Protein AF-A0A537F874-F1 (afdb_monomer)

Structure (mmCIF, N/CA/C/O backbone):
data_AF-A0A537F874-F1
#
_entry.id   AF-A0A537F874-F1
#
loop_
_atom_site.group_PDB
_atom_site.id
_atom_site.type_symbol
_atom_site.label_atom_id
_atom_site.label_alt_id
_atom_site.label_comp_id
_atom_site.label_asym_id
_atom_site.label_entity_id
_atom_site.label_seq_id
_atom_site.pdbx_PDB_ins_code
_atom_site.Cartn_x
_atom_site.Cartn_y
_atom_site.Cartn_z
_atom_site.occupancy
_atom_site.B_iso_or_equiv
_atom_site.auth_seq_id
_atom_site.auth_comp_id
_atom_site.auth_asym_id
_atom_site.auth_atom_id
_atom_site.pdbx_PDB_model_num
ATOM 1 N N . MET A 1 1 ? -5.968 5.864 -4.607 1.00 77.19 1 MET A N 1
ATOM 2 C CA . MET A 1 1 ? -6.645 7.151 -4.312 1.00 77.19 1 MET A CA 1
ATOM 3 C C . MET A 1 1 ? -7.912 6.970 -3.490 1.00 77.19 1 MET A C 1
ATOM 5 O O . MET A 1 1 ? -7.956 7.534 -2.412 1.00 77.19 1 MET A O 1
ATOM 9 N N . ALA A 1 2 ? -8.888 6.152 -3.911 1.00 88.88 2 ALA A N 1
ATOM 10 C CA . ALA A 1 2 ? -10.115 5.932 -3.127 1.00 88.88 2 ALA A CA 1
ATOM 11 C C . ALA A 1 2 ? -9.851 5.455 -1.683 1.00 88.88 2 ALA A C 1
ATOM 13 O O . ALA A 1 2 ? -10.425 6.008 -0.753 1.00 88.88 2 ALA A O 1
ATOM 14 N N . VAL A 1 3 ? -8.930 4.501 -1.489 1.00 89.00 3 VAL A N 1
ATOM 15 C CA . VAL A 1 3 ? -8.540 4.014 -0.149 1.00 89.00 3 VAL A CA 1
ATOM 16 C C . VAL A 1 3 ? -7.943 5.130 0.714 1.00 89.00 3 VAL A C 1
ATOM 18 O O . VAL A 1 3 ? -8.314 5.279 1.873 1.00 89.00 3 VAL A O 1
ATOM 21 N N . PHE A 1 4 ? -7.075 5.966 0.143 1.00 92.31 4 PHE A N 1
ATOM 22 C CA . PHE A 1 4 ? -6.505 7.116 0.847 1.00 92.31 4 PHE A CA 1
ATOM 23 C C . PHE A 1 4 ? -7.594 8.095 1.291 1.00 92.31 4 PHE A C 1
ATOM 25 O O . PHE A 1 4 ? -7.671 8.435 2.466 1.00 92.31 4 PHE A O 1
ATOM 32 N N . THR A 1 5 ? -8.492 8.482 0.383 1.00 92.44 5 THR A N 1
ATOM 33 C CA . THR A 1 5 ? -9.634 9.343 0.711 1.00 92.44 5 THR A CA 1
ATOM 34 C C . THR A 1 5 ? -10.515 8.715 1.792 1.00 92.44 5 THR A C 1
ATOM 36 O O . THR A 1 5 ? -10.874 9.390 2.750 1.00 92.44 5 THR A O 1
ATOM 39 N N . PHE A 1 6 ? -10.812 7.419 1.690 1.00 90.81 6 PHE A N 1
ATOM 40 C CA . PHE A 1 6 ? -11.564 6.689 2.707 1.00 90.81 6 PHE A CA 1
ATOM 41 C C . PHE A 1 6 ? -10.903 6.796 4.092 1.00 90.81 6 PHE A C 1
ATOM 43 O O . PHE A 1 6 ? -11.576 7.149 5.058 1.00 90.81 6 PHE A O 1
ATOM 50 N N . LEU A 1 7 ? -9.589 6.576 4.197 1.00 90.94 7 LEU A N 1
ATOM 51 C CA . LEU A 1 7 ? -8.869 6.737 5.465 1.00 90.94 7 LEU A CA 1
ATOM 52 C C . LEU A 1 7 ? -8.973 8.166 6.008 1.00 90.94 7 LEU A C 1
ATOM 54 O O . LEU A 1 7 ? -9.256 8.351 7.190 1.00 90.94 7 LEU A O 1
ATOM 58 N N . LEU A 1 8 ? -8.809 9.183 5.159 1.00 92.56 8 LEU A N 1
ATOM 59 C CA . LEU A 1 8 ? -8.910 10.574 5.603 1.00 92.56 8 LEU A CA 1
ATOM 60 C C . LEU A 1 8 ? -10.298 10.896 6.172 1.00 92.56 8 LEU A C 1
ATOM 62 O O . LEU A 1 8 ? -10.399 11.502 7.233 1.00 92.56 8 LEU A O 1
ATOM 66 N N . PHE A 1 9 ? -11.369 10.473 5.504 1.00 93.81 9 PHE A N 1
ATOM 67 C CA . PHE A 1 9 ? -12.726 10.809 5.940 1.00 93.81 9 PHE A CA 1
ATOM 68 C C . PHE A 1 9 ? -13.205 9.972 7.128 1.00 93.81 9 PHE A C 1
ATOM 70 O O . PHE A 1 9 ? -13.843 10.504 8.033 1.00 93.81 9 PHE A O 1
ATOM 77 N N . PHE A 1 10 ? -12.906 8.673 7.146 1.00 91.56 10 PHE A N 1
ATOM 78 C CA . PHE A 1 10 ? -13.470 7.763 8.143 1.00 91.56 10 PHE A CA 1
ATOM 79 C C . PHE A 1 10 ? -12.535 7.496 9.325 1.00 91.56 10 PHE A C 1
ATOM 81 O O . PHE A 1 10 ? -13.017 7.236 10.428 1.00 91.56 10 PHE A O 1
ATOM 88 N N . PHE A 1 11 ? -11.214 7.536 9.125 1.00 92.38 11 PHE A N 1
ATOM 89 C CA . PHE A 1 11 ? -10.255 7.149 10.164 1.00 92.38 11 PHE A CA 1
ATOM 90 C C . PHE A 1 11 ? -9.664 8.352 10.899 1.00 92.38 11 PHE A C 1
ATOM 92 O O . PHE A 1 11 ? -9.391 8.211 12.086 1.00 92.38 11 PHE A O 1
ATOM 99 N N . ILE A 1 12 ? -9.546 9.541 10.286 1.00 92.00 12 ILE A N 1
ATOM 100 C CA . ILE A 1 12 ? -9.072 10.741 11.010 1.00 92.00 12 ILE A CA 1
ATOM 101 C C . ILE A 1 12 ? -9.946 11.065 12.231 1.00 92.00 12 ILE A C 1
ATOM 103 O O . ILE A 1 12 ? -9.381 11.200 13.318 1.00 92.00 12 ILE A O 1
ATOM 107 N N . PRO A 1 13 ? -11.291 11.140 12.131 1.00 94.88 13 PRO A N 1
ATOM 108 C CA . PRO A 1 13 ? -12.116 11.439 13.302 1.00 94.88 13 PRO A CA 1
ATOM 109 C C . PRO A 1 13 ? -11.966 10.373 14.393 1.00 94.88 13 PRO A C 1
ATOM 111 O O . PRO A 1 13 ? -11.870 10.687 15.576 1.00 94.88 13 PRO A O 1
ATOM 114 N N . ARG A 1 14 ? -11.875 9.100 13.990 1.00 93.00 14 ARG A N 1
ATOM 115 C CA . ARG A 1 14 ? -11.687 7.964 14.899 1.00 93.00 14 ARG A CA 1
ATOM 116 C C . ARG A 1 14 ? -10.332 7.981 15.600 1.00 93.00 14 ARG A C 1
ATOM 118 O O . ARG A 1 14 ? -10.271 7.668 16.788 1.00 93.00 14 ARG A O 1
ATOM 125 N N . PHE A 1 15 ? -9.277 8.363 14.882 1.00 92.50 15 PHE A N 1
ATOM 126 C CA . PHE A 1 15 ? -7.930 8.551 15.413 1.00 92.50 15 PHE A CA 1
ATOM 127 C C . PHE A 1 15 ? -7.900 9.680 16.445 1.00 92.50 15 PHE A C 1
ATOM 129 O O . PHE A 1 15 ? -7.394 9.489 17.545 1.00 92.50 15 PHE A O 1
ATOM 136 N N . GLN A 1 16 ? -8.511 10.827 16.129 1.00 92.88 16 GLN A N 1
ATOM 137 C CA . GLN A 1 16 ? -8.607 11.971 17.045 1.00 92.88 16 GLN A CA 1
ATOM 138 C C . GLN A 1 16 ? -9.379 11.637 18.328 1.00 92.88 16 GLN A C 1
ATOM 140 O O . GLN A 1 16 ? -9.076 12.173 19.388 1.00 92.88 16 GLN A O 1
ATOM 145 N N . GLN A 1 17 ? -10.355 10.733 18.237 1.00 94.56 17 GLN A N 1
ATOM 146 C CA . GLN A 1 17 ? -11.131 10.237 19.375 1.00 94.56 17 GLN A CA 1
ATOM 147 C C . GLN A 1 17 ? -10.428 9.113 20.156 1.00 94.56 17 GLN A C 1
ATOM 149 O O . GLN A 1 17 ? -10.960 8.665 21.167 1.00 94.56 17 GLN A O 1
ATOM 154 N N . GLY A 1 18 ? -9.273 8.614 19.695 1.00 92.06 18 GLY A N 1
ATOM 155 C CA . GLY A 1 18 ? -8.576 7.483 20.320 1.00 92.06 18 GLY A CA 1
ATOM 156 C C . GLY A 1 18 ? -9.303 6.139 20.182 1.00 92.06 18 GLY A C 1
ATOM 157 O O . GLY A 1 18 ? -9.049 5.218 20.949 1.00 92.06 18 GLY A O 1
ATOM 158 N N . SER A 1 19 ? -10.221 6.019 19.218 1.00 92.75 19 SER A N 1
ATOM 159 C CA . SER A 1 19 ? -11.066 4.826 19.020 1.00 92.75 19 SER A CA 1
ATOM 160 C C . SER A 1 19 ? -10.443 3.749 18.120 1.00 92.75 19 SER A C 1
ATOM 162 O O . SER A 1 19 ? -11.047 2.700 17.900 1.00 92.75 19 SER A O 1
ATOM 164 N N . ILE A 1 20 ? -9.250 4.010 17.583 1.00 94.50 20 ILE A N 1
ATOM 165 C CA . ILE A 1 20 ? -8.452 3.078 16.780 1.00 94.50 20 ILE A CA 1
ATOM 166 C C . ILE A 1 20 ? -7.003 3.105 17.256 1.00 94.50 20 ILE A C 1
ATOM 168 O O . ILE A 1 20 ? -6.548 4.100 17.821 1.00 94.50 20 ILE A O 1
ATOM 172 N N . ASP A 1 21 ? -6.274 2.023 17.000 1.00 93.12 21 ASP A N 1
ATOM 173 C CA . ASP A 1 21 ? -4.862 1.934 17.358 1.00 93.12 21 ASP A CA 1
ATOM 174 C C . ASP A 1 21 ? -4.039 2.967 16.569 1.00 93.12 21 ASP A C 1
ATOM 176 O O . ASP A 1 21 ? -4.031 2.987 15.334 1.00 93.12 21 ASP A O 1
ATOM 180 N N . ALA A 1 22 ? -3.349 3.846 17.298 1.00 93.00 22 ALA A N 1
ATOM 181 C CA . ALA A 1 22 ? -2.594 4.951 16.724 1.00 93.00 22 ALA A CA 1
ATOM 182 C C . ALA A 1 22 ? -1.401 4.485 15.877 1.00 93.00 22 ALA A C 1
ATOM 184 O O . ALA A 1 22 ? -1.098 5.097 14.851 1.00 93.00 22 ALA A O 1
ATOM 185 N N . ILE A 1 23 ? -0.731 3.410 16.291 1.00 95.44 23 ILE A N 1
ATOM 186 C CA . ILE A 1 23 ? 0.450 2.877 15.613 1.00 95.44 23 ILE A CA 1
ATOM 187 C C . ILE A 1 23 ? 0.014 2.197 14.316 1.00 95.44 23 ILE A C 1
ATOM 189 O O . ILE A 1 23 ? 0.536 2.514 13.246 1.00 95.44 23 ILE A O 1
ATOM 193 N N . LEU A 1 24 ? -0.988 1.319 14.383 1.00 95.25 24 LEU A N 1
ATOM 194 C CA . LEU A 1 24 ? -1.538 0.642 13.210 1.00 95.25 24 LEU A CA 1
ATOM 195 C C . LEU A 1 24 ? -2.146 1.630 12.216 1.00 95.25 24 LEU A C 1
ATOM 197 O O . LEU A 1 24 ? -1.968 1.457 11.011 1.00 95.25 24 LEU A O 1
ATOM 201 N N . TYR A 1 25 ? -2.788 2.698 12.692 1.00 95.00 25 TYR A N 1
ATOM 202 C CA . TYR A 1 25 ? -3.278 3.762 11.821 1.00 95.00 25 TYR A CA 1
ATOM 203 C C . TYR A 1 25 ? -2.144 4.432 11.030 1.00 95.00 25 TYR A C 1
ATOM 205 O O . TYR A 1 25 ? -2.238 4.545 9.806 1.00 95.00 25 TYR A O 1
ATOM 213 N N . GLN A 1 26 ? -1.052 4.826 11.695 1.00 95.69 26 GLN A N 1
ATOM 214 C CA . GLN A 1 26 ? 0.100 5.450 11.030 1.00 95.69 26 GLN A CA 1
ATOM 215 C C . GLN A 1 26 ? 0.783 4.496 10.045 1.00 95.69 26 GLN A C 1
ATOM 217 O O . GLN A 1 26 ? 1.145 4.906 8.939 1.00 95.69 26 GLN A O 1
ATOM 222 N N . ILE A 1 27 ? 0.910 3.215 10.405 1.00 96.88 27 ILE A N 1
ATOM 223 C CA . ILE A 1 27 ? 1.432 2.176 9.509 1.00 96.88 27 ILE A CA 1
ATOM 224 C C . ILE A 1 27 ? 0.532 2.043 8.277 1.00 96.88 27 ILE A C 1
ATOM 226 O O . ILE A 1 27 ? 1.024 2.102 7.152 1.00 96.88 27 ILE A O 1
ATOM 230 N N . THR A 1 28 ? -0.782 1.926 8.473 1.00 96.00 28 THR A N 1
ATOM 231 C CA . THR A 1 28 ? -1.764 1.789 7.388 1.00 96.00 28 THR A CA 1
ATOM 232 C C . THR A 1 28 ? -1.701 2.976 6.435 1.00 96.00 28 THR A C 1
ATOM 234 O O . THR A 1 28 ? -1.613 2.796 5.222 1.00 96.00 28 THR A O 1
ATOM 237 N N . LEU A 1 29 ? -1.683 4.198 6.973 1.00 95.81 29 LEU A N 1
ATOM 238 C CA . LEU A 1 29 ? -1.599 5.412 6.169 1.00 95.81 29 LEU A CA 1
ATOM 239 C C . LEU A 1 29 ? -0.280 5.484 5.389 1.00 95.81 29 LEU A C 1
ATOM 241 O O . LEU A 1 29 ? -0.286 5.815 4.204 1.00 95.81 29 LEU A O 1
ATOM 245 N N . SER A 1 30 ? 0.835 5.124 6.028 1.00 97.06 30 SER A N 1
ATOM 246 C CA . SER A 1 30 ? 2.154 5.094 5.391 1.00 97.06 30 SER A CA 1
ATOM 247 C C . SER A 1 30 ? 2.194 4.103 4.231 1.00 97.06 30 SER A C 1
ATOM 249 O O . SER A 1 30 ? 2.659 4.457 3.151 1.00 97.06 30 SER A O 1
ATOM 251 N N . VAL A 1 31 ? 1.643 2.898 4.415 1.00 96.81 31 VAL A N 1
ATOM 252 C CA . VAL A 1 31 ? 1.551 1.881 3.357 1.00 96.81 31 VAL A CA 1
ATOM 253 C C . VAL A 1 31 ? 0.732 2.393 2.178 1.00 96.81 31 VAL A C 1
ATOM 255 O O . VAL A 1 31 ? 1.215 2.330 1.053 1.00 96.81 31 VAL A O 1
ATOM 258 N N . VAL A 1 32 ? -0.442 2.985 2.419 1.00 96.88 32 VAL A N 1
ATOM 259 C CA . VAL A 1 32 ? -1.284 3.549 1.348 1.00 96.88 32 VAL A CA 1
ATOM 260 C C . VAL A 1 32 ? -0.560 4.656 0.577 1.00 96.88 32 VAL A C 1
ATOM 262 O O . VAL A 1 32 ? -0.624 4.716 -0.654 1.00 96.88 32 VAL A O 1
ATOM 265 N N . VAL A 1 33 ? 0.162 5.535 1.276 1.00 96.81 33 VAL A N 1
ATOM 266 C CA . VAL A 1 33 ? 0.975 6.576 0.635 1.00 96.81 33 VAL A CA 1
ATOM 267 C C . VAL A 1 33 ? 2.092 5.939 -0.199 1.00 96.81 33 VAL A C 1
ATOM 269 O O . VAL A 1 33 ? 2.249 6.277 -1.373 1.00 96.81 33 VAL A O 1
ATOM 272 N N . SER A 1 34 ? 2.824 4.967 0.347 1.00 97.62 34 SER A N 1
ATOM 273 C CA . SER A 1 34 ? 3.870 4.237 -0.377 1.00 97.62 34 SER A CA 1
ATOM 274 C C . SER A 1 34 ? 3.340 3.482 -1.602 1.00 97.62 34 SER A C 1
ATOM 276 O O . SER A 1 34 ? 4.007 3.489 -2.640 1.00 97.62 34 SER A O 1
ATOM 278 N N . THR A 1 35 ? 2.140 2.895 -1.532 1.00 97.31 35 THR A N 1
ATOM 279 C CA . THR A 1 35 ? 1.437 2.286 -2.674 1.00 97.31 35 THR A CA 1
ATOM 280 C C . THR A 1 35 ? 1.264 3.303 -3.798 1.00 97.31 35 THR A C 1
ATOM 282 O O . THR A 1 35 ? 1.661 3.060 -4.940 1.00 97.31 35 THR A O 1
ATOM 285 N N . ILE A 1 36 ? 0.701 4.472 -3.470 1.00 96.88 36 ILE A N 1
ATOM 286 C CA . ILE A 1 36 ? 0.453 5.553 -4.428 1.00 96.88 36 ILE A CA 1
ATOM 287 C C . ILE A 1 36 ? 1.759 5.992 -5.089 1.00 96.88 36 ILE A C 1
ATOM 289 O O . ILE A 1 36 ? 1.837 6.039 -6.316 1.00 96.88 36 ILE A O 1
ATOM 293 N N . PHE A 1 37 ? 2.790 6.278 -4.293 1.00 97.19 37 PHE A N 1
ATOM 294 C CA . PHE A 1 37 ? 4.091 6.691 -4.815 1.00 97.19 37 PHE A CA 1
ATOM 295 C C . PHE A 1 37 ? 4.702 5.627 -5.729 1.00 97.19 37 PHE A C 1
ATOM 297 O O . PHE A 1 37 ? 5.178 5.959 -6.815 1.00 97.19 37 PHE A O 1
ATOM 304 N N . SER A 1 38 ? 4.636 4.353 -5.340 1.00 97.62 38 SER A N 1
ATOM 305 C CA . SER A 1 38 ? 5.156 3.244 -6.146 1.00 97.62 38 SER A CA 1
ATOM 306 C C . SER A 1 38 ? 4.478 3.180 -7.515 1.00 97.62 38 SER A C 1
ATOM 308 O O . SER A 1 38 ? 5.161 3.124 -8.539 1.00 97.62 38 SER A O 1
ATOM 310 N N . PHE A 1 39 ? 3.147 3.290 -7.566 1.00 97.12 39 PHE A N 1
ATOM 311 C CA . PHE A 1 39 ? 2.420 3.305 -8.837 1.00 97.12 39 PHE A CA 1
ATOM 312 C C . PHE A 1 39 ? 2.683 4.557 -9.674 1.00 97.12 39 PHE A C 1
ATOM 314 O O . PHE A 1 39 ? 2.842 4.443 -10.889 1.00 97.12 39 PHE A O 1
ATOM 321 N N . VAL A 1 40 ? 2.794 5.738 -9.060 1.00 96.75 40 VAL A N 1
ATOM 322 C CA . VAL A 1 40 ? 3.130 6.977 -9.781 1.00 96.75 40 VAL A CA 1
ATOM 323 C C . VAL A 1 40 ? 4.517 6.872 -10.418 1.00 96.75 40 VAL A C 1
ATOM 325 O O . VAL A 1 40 ? 4.663 7.126 -11.613 1.00 96.75 40 VAL A O 1
ATOM 328 N N . PHE A 1 41 ? 5.535 6.441 -9.669 1.00 95.88 41 PHE A N 1
ATOM 329 C CA . PHE A 1 41 ? 6.891 6.285 -10.206 1.00 95.88 41 PHE A CA 1
ATOM 330 C C . PHE A 1 41 ? 7.004 5.143 -11.226 1.00 95.88 41 PHE A C 1
ATOM 332 O O . PHE A 1 41 ? 7.771 5.251 -12.188 1.00 95.88 41 PHE A O 1
ATOM 339 N N . SER A 1 42 ? 6.219 4.076 -11.064 1.00 97.00 42 SER A N 1
ATOM 340 C CA . SER A 1 42 ? 6.084 3.031 -12.081 1.00 97.00 42 SER A CA 1
ATOM 341 C C . SER A 1 42 ? 5.510 3.607 -13.382 1.00 97.00 42 SER A C 1
ATOM 343 O O . SER A 1 42 ? 6.123 3.480 -14.443 1.00 97.00 42 SER A O 1
ATOM 345 N N . GLY A 1 43 ? 4.411 4.361 -13.286 1.00 94.12 43 GLY A N 1
ATOM 346 C CA . GLY A 1 43 ? 3.800 5.066 -14.411 1.00 94.12 43 GLY A CA 1
ATOM 347 C C . GLY A 1 43 ? 4.757 6.040 -15.097 1.00 94.12 43 GLY A C 1
ATOM 348 O O . GLY A 1 43 ? 4.852 6.031 -16.320 1.00 94.12 43 GLY A O 1
ATOM 349 N N . LEU A 1 44 ? 5.535 6.821 -14.337 1.00 94.38 44 LEU A N 1
ATOM 350 C CA . LEU A 1 44 ? 6.570 7.708 -14.888 1.00 94.38 44 LEU A CA 1
ATOM 351 C C . LEU A 1 44 ? 7.658 6.934 -15.642 1.00 94.38 44 LEU A C 1
ATOM 353 O O . LEU A 1 44 ? 8.117 7.375 -16.699 1.00 94.38 44 LEU A O 1
ATOM 357 N N . SER A 1 45 ? 8.051 5.768 -15.124 1.00 92.00 45 SER A N 1
ATOM 358 C CA . SER A 1 45 ? 9.047 4.906 -15.766 1.00 92.00 45 SER A CA 1
ATOM 359 C C . SER A 1 45 ? 8.553 4.409 -17.126 1.00 92.00 45 SER A C 1
ATOM 361 O O . SER A 1 45 ? 9.298 4.486 -18.105 1.00 92.00 45 SER A O 1
ATOM 363 N N . TYR A 1 46 ? 7.288 3.988 -17.220 1.00 92.50 46 TYR A N 1
ATOM 364 C CA . TYR A 1 46 ? 6.674 3.586 -18.488 1.00 92.50 46 TYR A CA 1
ATOM 365 C C . TYR A 1 46 ? 6.389 4.767 -19.417 1.00 92.50 46 TYR A C 1
ATOM 367 O O . TYR A 1 46 ? 6.664 4.686 -20.614 1.00 92.50 46 TYR A O 1
ATOM 375 N N . TYR A 1 47 ? 5.913 5.895 -18.883 1.00 90.56 47 TYR A N 1
ATOM 376 C CA . TYR A 1 47 ? 5.679 7.111 -19.658 1.00 90.56 47 TYR A CA 1
ATOM 377 C C . TYR A 1 47 ? 6.958 7.563 -20.361 1.00 90.56 47 TYR A C 1
ATOM 379 O O . TYR A 1 47 ? 6.924 7.880 -21.547 1.00 90.56 47 TYR A O 1
ATOM 387 N N . GLY A 1 48 ? 8.110 7.517 -19.684 1.00 84.31 48 GLY A N 1
ATOM 388 C CA . GLY A 1 48 ? 9.403 7.830 -20.294 1.00 84.31 48 GLY A CA 1
ATOM 389 C C . GLY A 1 48 ? 9.784 6.911 -21.4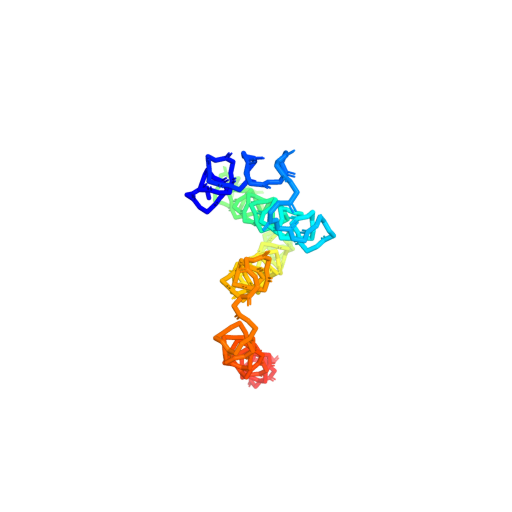64 1.00 84.31 48 GLY A C 1
ATOM 390 O O . GLY A 1 48 ? 10.464 7.356 -22.384 1.00 84.31 48 GLY A O 1
ATOM 391 N N . ILE A 1 49 ? 9.340 5.649 -21.464 1.00 86.94 49 ILE A N 1
ATOM 392 C CA . ILE A 1 49 ? 9.584 4.701 -22.568 1.00 86.94 49 ILE A CA 1
ATOM 393 C C . ILE A 1 49 ? 8.732 5.058 -23.790 1.00 86.94 49 ILE A C 1
ATOM 395 O O . ILE A 1 49 ? 9.230 5.001 -24.914 1.00 86.94 49 ILE A O 1
ATOM 399 N N . VAL A 1 50 ? 7.463 5.414 -23.567 1.00 87.38 50 VAL A N 1
ATOM 400 C CA . VAL A 1 50 ? 6.490 5.706 -24.632 1.00 87.38 50 VAL A CA 1
ATOM 401 C C . VAL A 1 50 ? 6.687 7.111 -25.213 1.00 87.38 50 VAL A C 1
ATOM 403 O O . VAL A 1 50 ? 6.614 7.291 -26.425 1.00 87.38 50 VAL A O 1
ATOM 406 N N . SER A 1 51 ? 6.968 8.106 -24.369 1.00 84.62 51 SER A N 1
ATOM 407 C CA . SER A 1 51 ? 7.062 9.521 -24.767 1.00 84.62 51 SER A CA 1
ATOM 408 C C . SER A 1 51 ? 8.375 9.893 -25.464 1.00 84.62 51 SER A C 1
ATOM 410 O O . SER A 1 51 ? 8.413 10.849 -26.236 1.00 84.62 51 SER A O 1
ATOM 412 N N . VAL A 1 52 ? 9.462 9.148 -25.236 1.00 86.00 52 VAL A N 1
ATOM 413 C CA . VAL A 1 52 ? 10.782 9.463 -25.802 1.00 86.00 52 VAL A CA 1
ATOM 414 C C . VAL A 1 52 ? 11.084 8.544 -26.986 1.00 86.00 52 VAL A C 1
ATOM 416 O O . VAL A 1 52 ? 11.638 7.451 -26.834 1.00 86.00 52 VAL A O 1
ATOM 419 N N . SER A 1 53 ? 10.777 9.014 -28.198 1.00 71.75 53 SER A N 1
ATOM 420 C CA . SER A 1 53 ? 10.916 8.216 -29.429 1.00 71.75 53 SER A CA 1
ATOM 421 C C . SER A 1 53 ? 12.352 7.739 -29.702 1.00 71.75 53 SER A C 1
ATOM 423 O O . SER A 1 53 ? 12.549 6.628 -30.193 1.00 71.75 53 SER A O 1
ATOM 425 N N . LYS A 1 54 ? 13.365 8.530 -29.313 1.00 83.94 54 LYS A N 1
ATOM 426 C CA . LYS A 1 54 ? 14.799 8.243 -29.522 1.00 83.94 54 LYS A CA 1
ATOM 427 C C . LYS A 1 54 ? 15.515 7.669 -28.290 1.00 83.94 54 LYS A C 1
ATOM 429 O O . LYS A 1 54 ? 16.719 7.853 -28.125 1.00 83.94 54 LYS A O 1
ATOM 434 N N . MET A 1 55 ? 14.801 6.989 -27.393 1.00 86.56 55 MET A N 1
ATOM 435 C CA . MET A 1 55 ? 15.440 6.328 -26.251 1.00 86.56 55 MET A CA 1
ATOM 436 C C . MET A 1 55 ? 16.182 5.055 -26.693 1.00 86.56 55 MET A C 1
ATOM 438 O O . MET A 1 55 ? 15.609 4.205 -27.376 1.00 86.56 55 MET A O 1
ATOM 442 N N . SER A 1 56 ? 17.444 4.900 -26.276 1.00 90.50 56 SER A N 1
ATOM 443 C CA . SER A 1 56 ? 18.237 3.699 -26.570 1.00 90.50 56 SER A CA 1
ATOM 444 C C . SER A 1 56 ? 17.616 2.438 -25.958 1.00 90.50 56 SER A C 1
ATOM 446 O O . SER A 1 56 ? 16.974 2.495 -24.906 1.00 90.50 56 SER A O 1
ATOM 448 N N . VAL A 1 57 ? 17.850 1.277 -26.579 1.00 88.88 57 VAL A N 1
ATOM 449 C CA . VAL A 1 57 ? 17.335 -0.026 -26.108 1.00 88.88 57 VAL A CA 1
ATOM 450 C C . VAL A 1 57 ? 17.755 -0.310 -24.661 1.00 88.88 57 VAL A C 1
ATOM 452 O O . VAL A 1 57 ? 16.932 -0.723 -23.847 1.00 88.88 57 VAL A O 1
ATOM 455 N N . ALA A 1 58 ? 19.009 -0.010 -24.306 1.00 89.88 58 ALA A N 1
ATOM 456 C CA . ALA A 1 58 ? 19.514 -0.186 -22.944 1.00 89.88 58 ALA A CA 1
ATOM 457 C C . ALA A 1 58 ? 18.751 0.673 -21.921 1.00 89.88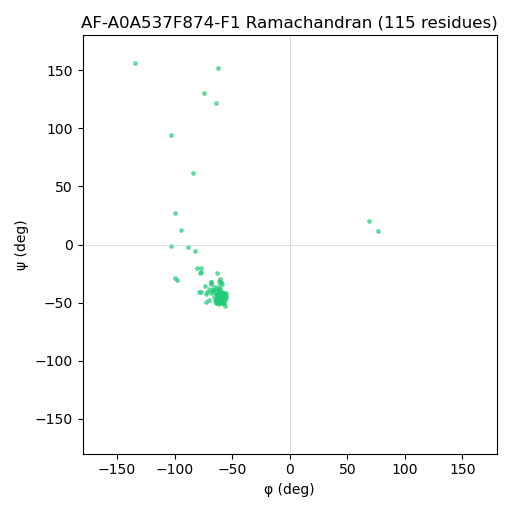 58 ALA A C 1
ATOM 459 O O . ALA A 1 58 ? 18.399 0.198 -20.839 1.00 89.88 58 ALA A O 1
ATOM 460 N N . ARG A 1 59 ? 18.439 1.929 -22.270 1.00 87.75 59 ARG A N 1
ATOM 461 C CA . ARG A 1 59 ? 17.697 2.838 -21.388 1.00 87.75 59 ARG A CA 1
ATOM 462 C C . ARG A 1 59 ? 16.217 2.462 -21.296 1.00 87.75 59 ARG A C 1
ATOM 464 O O . ARG A 1 59 ? 15.671 2.515 -20.198 1.00 87.75 59 ARG A O 1
ATOM 471 N N . LYS A 1 60 ? 15.610 1.985 -22.392 1.00 89.19 60 LYS A N 1
ATOM 472 C CA . LYS A 1 60 ? 14.253 1.411 -22.383 1.00 89.19 60 LYS A CA 1
ATOM 473 C C . LYS A 1 60 ? 14.167 0.206 -21.447 1.00 89.19 60 LYS A C 1
ATOM 475 O O . LYS A 1 60 ? 13.324 0.202 -20.560 1.00 89.19 60 LYS A O 1
ATOM 480 N N . ARG A 1 61 ? 15.090 -0.757 -21.566 1.00 90.12 61 ARG A N 1
ATOM 481 C CA . ARG A 1 61 ? 15.143 -1.942 -20.689 1.00 90.12 61 ARG A CA 1
ATOM 482 C C . ARG A 1 61 ? 15.356 -1.568 -19.218 1.00 90.12 61 ARG A C 1
ATOM 484 O O . ARG A 1 61 ? 14.733 -2.154 -18.340 1.00 90.12 61 ARG A O 1
ATOM 491 N N . SER A 1 62 ? 16.213 -0.583 -18.943 1.00 90.62 62 SER A N 1
ATOM 492 C CA . SER A 1 62 ? 16.446 -0.084 -17.580 1.00 90.62 62 SER A CA 1
ATOM 493 C C . SER A 1 62 ? 15.193 0.560 -16.978 1.00 90.62 62 SER A C 1
ATOM 495 O O . SER A 1 62 ? 14.804 0.220 -15.861 1.00 90.62 62 SER A O 1
ATOM 497 N N . ASN A 1 63 ? 14.522 1.442 -17.726 1.00 89.25 63 ASN A N 1
ATOM 498 C CA . ASN A 1 63 ? 13.270 2.055 -17.284 1.00 89.25 63 ASN A CA 1
ATOM 499 C C . ASN A 1 63 ? 12.155 1.021 -17.116 1.00 89.25 63 ASN A C 1
ATOM 501 O O . ASN A 1 63 ? 11.408 1.111 -16.150 1.00 89.25 63 ASN A O 1
ATOM 505 N N . GLN A 1 64 ? 12.079 0.023 -18.000 1.00 91.94 64 GLN A N 1
ATOM 506 C CA . GLN A 1 64 ? 11.103 -1.057 -17.896 1.00 91.94 64 GLN A CA 1
ATOM 507 C C . GLN A 1 64 ? 11.318 -1.841 -16.604 1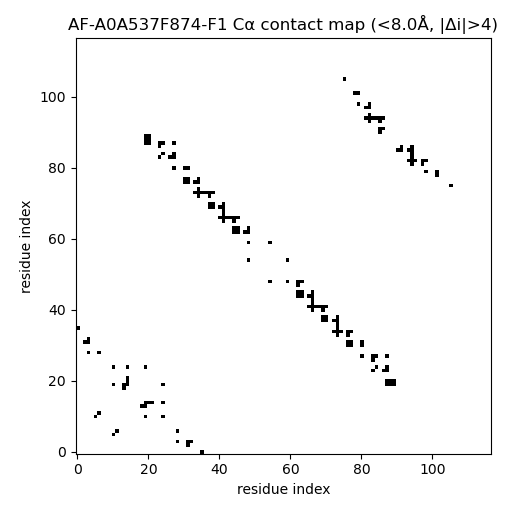.00 91.94 64 GLN A C 1
ATOM 509 O O . GLN A 1 64 ? 10.411 -1.918 -15.791 1.00 91.94 64 GLN A O 1
ATOM 514 N N . LYS A 1 65 ? 12.551 -2.288 -16.332 1.00 92.56 65 LYS A N 1
ATOM 515 C CA . LYS A 1 65 ? 12.872 -3.012 -15.095 1.00 92.56 65 LYS A CA 1
ATOM 516 C C . LYS A 1 65 ? 12.520 -2.207 -13.837 1.00 92.56 65 LYS A C 1
ATOM 518 O O . LYS A 1 65 ? 11.998 -2.768 -12.875 1.00 92.56 65 LYS A O 1
ATOM 523 N N . LYS A 1 66 ? 12.797 -0.895 -13.831 1.00 92.06 66 LYS A N 1
ATOM 524 C CA . LYS A 1 66 ? 12.408 0.007 -12.729 1.00 92.06 66 LYS A CA 1
ATOM 525 C C . LYS 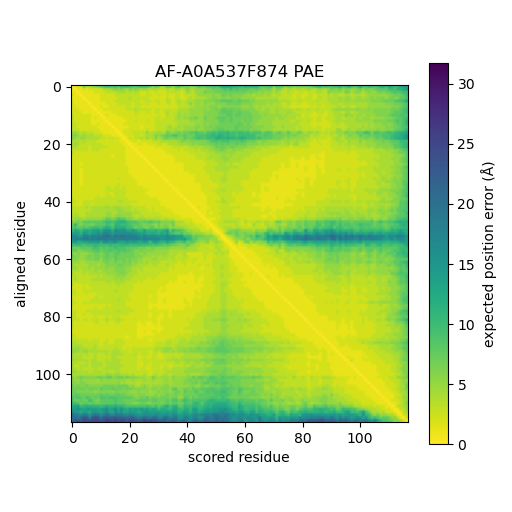A 1 66 ? 10.888 0.102 -12.591 1.00 92.06 66 LYS A C 1
ATOM 527 O O . LYS A 1 66 ? 10.381 -0.025 -11.480 1.00 92.06 66 LYS A O 1
ATOM 5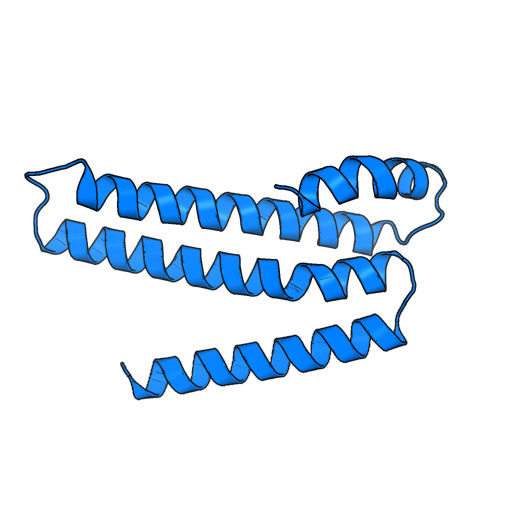32 N N . GLY A 1 67 ? 10.189 0.294 -13.709 1.00 94.12 67 GLY A N 1
ATOM 533 C CA . GLY A 1 67 ? 8.732 0.341 -13.783 1.00 94.12 67 GLY A CA 1
ATOM 534 C C . GLY A 1 67 ? 8.087 -0.933 -13.250 1.00 94.12 67 GLY A C 1
ATOM 535 O O . GLY A 1 67 ? 7.238 -0.840 -12.365 1.00 94.12 67 GLY A O 1
ATOM 536 N N . ASP A 1 68 ? 8.557 -2.096 -13.704 1.00 94.12 68 ASP A N 1
ATOM 537 C CA . ASP A 1 68 ? 8.077 -3.418 -13.294 1.00 94.12 68 ASP A CA 1
ATOM 538 C C . ASP A 1 68 ? 8.288 -3.624 -11.789 1.00 94.12 68 ASP A C 1
ATOM 540 O O . ASP A 1 68 ? 7.373 -4.015 -11.067 1.00 94.12 68 ASP A O 1
ATOM 544 N N . THR A 1 69 ? 9.481 -3.289 -11.283 1.00 92.94 69 THR A N 1
ATOM 545 C CA . THR A 1 69 ? 9.813 -3.432 -9.855 1.00 92.94 69 THR A CA 1
ATOM 546 C C . THR A 1 69 ? 8.893 -2.582 -8.981 1.00 92.94 69 THR A C 1
ATOM 548 O O . THR A 1 69 ? 8.334 -3.071 -8.001 1.00 92.94 69 THR A O 1
ATOM 551 N N . LEU A 1 70 ? 8.711 -1.309 -9.342 1.00 95.75 70 LEU A N 1
ATOM 552 C CA . LEU A 1 70 ? 7.844 -0.386 -8.609 1.00 95.75 70 LEU A CA 1
ATOM 553 C C . LEU A 1 70 ? 6.367 -0.763 -8.732 1.00 95.75 70 LEU A C 1
ATOM 555 O O . LEU A 1 70 ? 5.612 -0.586 -7.780 1.00 95.75 70 LEU A O 1
ATOM 559 N N . PHE A 1 71 ? 5.960 -1.310 -9.877 1.00 95.31 71 PHE A N 1
ATOM 560 C CA . PHE A 1 71 ? 4.608 -1.816 -10.074 1.00 95.31 71 PHE A CA 1
ATOM 561 C C . PHE A 1 71 ? 4.321 -2.981 -9.130 1.00 95.31 71 PHE A C 1
ATOM 563 O O . PHE A 1 71 ? 3.325 -2.959 -8.413 1.00 95.31 71 PHE A O 1
ATOM 570 N N . VAL A 1 72 ? 5.218 -3.970 -9.086 1.00 92.62 72 VAL A N 1
ATOM 571 C CA . VAL A 1 72 ? 5.083 -5.133 -8.203 1.00 92.62 72 VAL A CA 1
ATOM 572 C C . VAL A 1 72 ? 5.113 -4.706 -6.738 1.00 92.62 72 VAL A C 1
ATOM 574 O O . VAL A 1 72 ? 4.277 -5.164 -5.965 1.00 92.62 72 VAL A O 1
ATOM 577 N N . LEU A 1 73 ? 6.010 -3.791 -6.354 1.00 93.62 73 LEU A N 1
ATOM 578 C CA . LEU A 1 73 ? 6.034 -3.237 -4.999 1.00 93.62 73 LEU A CA 1
ATOM 579 C C . LEU A 1 73 ? 4.699 -2.569 -4.645 1.00 93.62 73 LEU A C 1
ATOM 581 O O . LEU A 1 73 ? 4.114 -2.889 -3.615 1.00 93.62 73 LEU A O 1
ATOM 585 N N . GLY A 1 74 ? 4.196 -1.686 -5.513 1.00 95.06 74 GLY A N 1
ATOM 586 C CA . GLY A 1 74 ? 2.905 -1.029 -5.322 1.00 95.06 74 GLY A CA 1
ATOM 587 C C . GLY A 1 74 ? 1.756 -2.030 -5.214 1.00 95.06 74 GLY A C 1
ATOM 588 O O . GLY A 1 74 ? 0.906 -1.885 -4.345 1.00 95.06 74 GLY A O 1
ATOM 589 N N . LEU A 1 75 ? 1.760 -3.086 -6.031 1.00 92.25 75 LEU A N 1
ATOM 590 C CA . LEU A 1 75 ? 0.746 -4.138 -5.991 1.00 92.25 75 LEU A CA 1
ATOM 591 C C . LEU A 1 75 ? 0.768 -4.912 -4.667 1.00 92.25 75 LEU A C 1
ATOM 593 O O . LEU A 1 75 ? -0.288 -5.175 -4.100 1.00 92.25 75 LEU A O 1
ATOM 597 N N . MET A 1 76 ? 1.956 -5.241 -4.156 1.00 91.19 76 MET A N 1
ATOM 598 C CA . MET A 1 76 ? 2.118 -5.936 -2.875 1.00 91.19 76 MET A CA 1
ATOM 599 C C . MET A 1 76 ? 1.681 -5.065 -1.693 1.00 91.19 76 MET A C 1
ATOM 601 O O . MET A 1 76 ? 1.010 -5.551 -0.783 1.00 91.19 76 MET A O 1
ATOM 605 N N . LEU A 1 77 ? 2.016 -3.772 -1.720 1.00 94.06 77 LEU A N 1
ATOM 606 C CA . LEU A 1 77 ? 1.560 -2.817 -0.710 1.00 94.06 77 LEU A CA 1
ATOM 607 C C . LEU A 1 77 ? 0.036 -2.655 -0.764 1.00 94.06 77 LEU A C 1
ATOM 609 O O . LEU A 1 77 ? -0.614 -2.840 0.261 1.00 94.06 77 LEU A O 1
ATOM 613 N N . ALA A 1 78 ? -0.538 -2.441 -1.953 1.00 93.62 78 ALA A N 1
ATOM 614 C CA . ALA A 1 78 ? -1.983 -2.334 -2.165 1.00 93.62 78 ALA A CA 1
ATOM 615 C C . ALA A 1 78 ? -2.742 -3.567 -1.656 1.00 93.62 78 ALA A C 1
ATOM 617 O O . ALA A 1 78 ? -3.763 -3.447 -0.983 1.00 93.62 78 ALA A O 1
ATOM 618 N N . ALA A 1 79 ? -2.216 -4.758 -1.9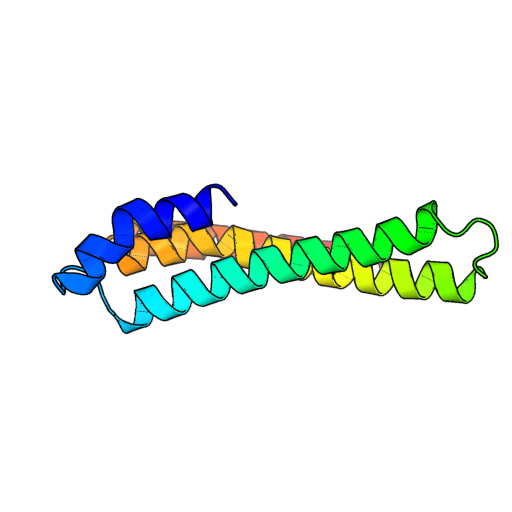44 1.00 91.50 79 ALA A N 1
ATOM 619 C CA . ALA A 1 79 ? -2.763 -6.022 -1.470 1.00 91.50 79 ALA A CA 1
ATOM 620 C C . ALA A 1 79 ? -2.784 -6.112 0.065 1.00 91.50 79 ALA A C 1
ATOM 622 O O . ALA A 1 79 ? -3.695 -6.700 0.632 1.00 91.50 79 ALA A O 1
ATOM 623 N N . SER A 1 80 ? -1.819 -5.505 0.760 1.00 92.56 80 SER A N 1
ATOM 624 C CA . SER A 1 80 ? -1.779 -5.508 2.229 1.00 92.56 80 SER A CA 1
ATOM 625 C C . SER A 1 80 ? -2.757 -4.523 2.888 1.00 92.56 80 SER A C 1
ATOM 627 O O . SER A 1 80 ? -3.119 -4.712 4.053 1.00 92.56 80 SER A O 1
ATOM 629 N N . GLU A 1 81 ? -3.231 -3.504 2.159 1.00 94.00 81 GLU A N 1
ATOM 630 C CA . GLU A 1 81 ? -4.086 -2.432 2.694 1.00 94.00 81 GLU A CA 1
ATOM 631 C C . GLU A 1 81 ? -5.361 -2.950 3.385 1.00 94.00 81 GLU A C 1
ATOM 633 O O . GLU A 1 81 ? -5.632 -2.506 4.502 1.00 94.00 81 GLU A O 1
ATOM 638 N N . PRO A 1 82 ? -6.133 -3.909 2.827 1.00 93.25 82 PRO A N 1
ATOM 639 C CA . PRO A 1 82 ? -7.349 -4.400 3.475 1.00 93.25 82 PRO A CA 1
ATOM 640 C C . PRO A 1 82 ? -7.084 -5.052 4.835 1.00 93.25 82 PRO A C 1
ATOM 642 O O . PRO A 1 82 ? -7.833 -4.823 5.782 1.00 93.25 82 PRO A O 1
ATOM 645 N N . ALA A 1 83 ? -6.008 -5.836 4.955 1.00 95.69 83 ALA A N 1
ATOM 646 C CA . ALA A 1 83 ? -5.648 -6.471 6.219 1.00 95.69 83 ALA A CA 1
ATOM 647 C C . ALA A 1 83 ? -5.252 -5.419 7.266 1.00 95.69 83 ALA A C 1
ATOM 649 O O . ALA A 1 83 ? -5.738 -5.458 8.395 1.00 95.69 83 ALA A O 1
ATOM 650 N N . LEU A 1 84 ? -4.435 -4.437 6.873 1.00 95.06 84 LEU A N 1
ATOM 651 C CA . LEU A 1 84 ? -4.014 -3.331 7.738 1.00 95.06 84 LEU A CA 1
ATOM 652 C C . LEU A 1 84 ? -5.195 -2.476 8.215 1.00 95.06 84 LEU A C 1
ATOM 654 O O . LE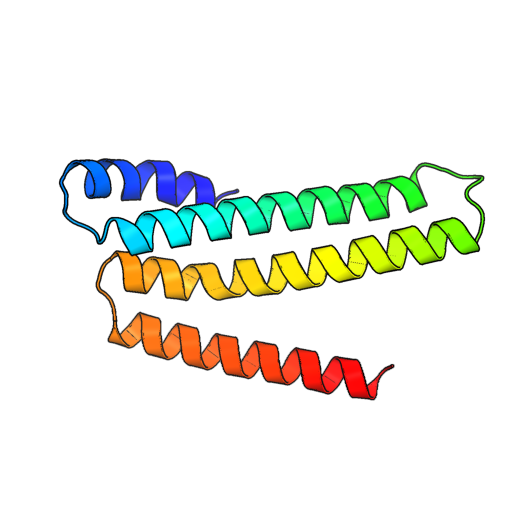U A 1 84 ? -5.290 -2.156 9.402 1.00 95.06 84 LEU A O 1
ATOM 658 N N . ILE A 1 85 ? -6.136 -2.173 7.319 1.00 95.06 85 ILE A N 1
ATOM 659 C CA . ILE A 1 85 ? -7.377 -1.461 7.645 1.00 95.06 85 ILE A CA 1
ATOM 660 C C . ILE A 1 85 ? -8.178 -2.236 8.694 1.00 95.06 85 ILE A C 1
ATOM 662 O O . ILE A 1 85 ? -8.602 -1.643 9.685 1.00 95.06 85 ILE A O 1
ATOM 666 N N . LEU A 1 86 ? -8.357 -3.549 8.505 1.00 95.75 86 LEU A N 1
ATOM 667 C CA . LEU A 1 86 ? -9.098 -4.409 9.432 1.00 95.75 86 LEU A CA 1
ATOM 668 C C . LEU A 1 86 ? -8.433 -4.472 10.810 1.00 95.75 86 LEU A C 1
ATOM 670 O O . LEU A 1 86 ? -9.119 -4.319 11.819 1.00 95.75 86 LEU A O 1
ATOM 674 N N . PHE A 1 87 ? -7.110 -4.629 10.866 1.00 95.81 87 PHE A N 1
ATOM 675 C CA . PHE A 1 87 ? -6.378 -4.591 12.133 1.00 95.81 87 PHE A CA 1
ATOM 676 C C . PHE A 1 87 ? -6.496 -3.234 12.828 1.00 95.81 87 PHE A C 1
ATOM 678 O O . PHE A 1 87 ? -6.742 -3.191 14.030 1.00 95.81 87 PHE A O 1
ATOM 685 N N . THR A 1 88 ? -6.404 -2.132 12.082 1.00 94.88 88 THR A N 1
ATOM 686 C CA . THR A 1 88 ? -6.508 -0.773 12.638 1.00 94.88 88 THR A CA 1
ATOM 687 C C . THR A 1 88 ? -7.843 -0.530 13.350 1.00 94.88 88 THR A C 1
ATOM 689 O O . THR A 1 88 ? -7.879 0.171 14.357 1.00 94.88 88 THR A O 1
ATOM 692 N N . ILE A 1 89 ? -8.938 -1.134 12.875 1.00 93.50 89 ILE A N 1
ATOM 693 C CA . ILE A 1 89 ? -10.268 -1.032 13.507 1.00 93.50 89 ILE A CA 1
ATOM 694 C C . ILE A 1 89 ? -10.581 -2.183 14.477 1.00 93.50 89 ILE A C 1
ATOM 696 O O . ILE A 1 89 ? -11.739 -2.367 14.852 1.00 93.50 89 ILE A O 1
ATOM 700 N N . GLY A 1 90 ? -9.582 -2.986 14.854 1.00 93.62 90 GLY A N 1
ATOM 701 C CA . GLY A 1 90 ? -9.727 -4.076 15.823 1.00 93.62 90 GLY A CA 1
ATOM 702 C C . GLY A 1 90 ? -10.401 -5.347 15.289 1.00 93.62 90 GLY A C 1
ATOM 703 O O . GLY A 1 90 ? -10.747 -6.230 16.071 1.00 93.62 90 GLY A O 1
ATOM 704 N N . GLN A 1 91 ? -10.586 -5.488 13.972 1.00 95.38 91 GLN A N 1
ATOM 705 C CA . GLN A 1 91 ? -11.170 -6.684 13.346 1.00 95.38 91 GLN A CA 1
ATOM 706 C C . GLN A 1 91 ? -10.114 -7.776 13.127 1.00 95.38 91 GLN A C 1
ATOM 708 O O . GLN A 1 91 ? -9.834 -8.184 12.001 1.00 95.38 91 GLN A O 1
ATOM 713 N N . THR A 1 92 ? -9.518 -8.263 14.217 1.00 94.81 92 THR A N 1
ATOM 714 C CA . THR A 1 92 ? -8.329 -9.131 14.187 1.00 94.81 92 THR A CA 1
ATOM 715 C C . THR A 1 92 ? -8.548 -10.461 13.468 1.00 94.81 92 THR A C 1
ATOM 717 O O . THR A 1 92 ? -7.676 -10.887 12.719 1.00 94.81 92 THR A O 1
ATOM 720 N N . LEU A 1 93 ? -9.702 -11.118 13.644 1.00 96.12 93 LEU A N 1
ATOM 721 C CA . LEU A 1 93 ? -9.984 -12.408 12.990 1.00 96.12 93 LEU A CA 1
ATOM 722 C C . LEU A 1 93 ? -10.044 -12.272 11.463 1.00 96.12 93 LEU A C 1
ATOM 724 O O . LEU A 1 93 ? -9.376 -1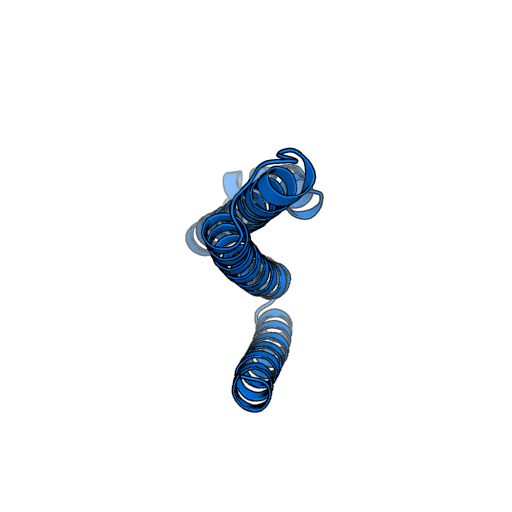3.010 10.739 1.00 96.12 93 LEU A O 1
ATOM 728 N N . VAL A 1 94 ? -10.817 -11.300 10.975 1.00 96.75 94 VAL A N 1
ATOM 729 C CA . VAL A 1 94 ? -10.967 -11.050 9.534 1.00 96.75 94 VAL A CA 1
ATOM 730 C C . VAL A 1 94 ? -9.674 -10.475 8.955 1.00 96.75 94 VAL A C 1
ATOM 732 O O . VAL A 1 94 ? -9.262 -10.871 7.867 1.00 96.75 94 VAL A O 1
ATOM 735 N N . GLY A 1 95 ? -8.994 -9.595 9.697 1.00 95.44 95 GLY A N 1
ATOM 736 C CA . GLY A 1 95 ? -7.678 -9.068 9.337 1.00 95.44 95 GLY A CA 1
ATOM 737 C C . GLY A 1 95 ? -6.631 -10.171 9.204 1.00 95.44 95 GLY A C 1
ATOM 738 O O . GLY A 1 95 ? -5.872 -10.178 8.239 1.00 95.44 95 GLY A O 1
ATOM 739 N N . GLY A 1 96 ? -6.648 -11.154 10.108 1.00 96.00 96 GLY A N 1
ATOM 740 C CA . GLY A 1 96 ? -5.800 -12.342 10.053 1.00 96.00 96 GLY A CA 1
ATOM 741 C C . GLY A 1 96 ? -6.058 -13.179 8.806 1.00 96.00 96 GLY A C 1
ATOM 742 O O . GLY A 1 96 ? -5.120 -13.470 8.069 1.00 96.00 96 GLY A O 1
ATOM 743 N N . LEU A 1 97 ? -7.324 -13.494 8.516 1.00 96.75 97 LEU A N 1
ATOM 744 C CA . LEU A 1 97 ? -7.698 -14.219 7.299 1.00 96.75 97 LEU A CA 1
ATOM 745 C C . LEU A 1 97 ? -7.236 -13.479 6.035 1.00 96.75 97 LEU A C 1
ATOM 747 O O . LEU A 1 97 ? -6.620 -14.083 5.157 1.00 96.75 97 LEU A O 1
ATOM 751 N N . ALA A 1 98 ? -7.496 -12.171 5.958 1.00 95.38 98 ALA A N 1
ATOM 752 C CA . ALA A 1 98 ? -7.057 -11.340 4.843 1.00 95.38 98 ALA A CA 1
ATOM 753 C C . ALA A 1 98 ? -5.528 -11.366 4.703 1.00 95.38 98 ALA A C 1
ATOM 755 O O . ALA A 1 98 ? -5.020 -11.614 3.612 1.00 95.38 98 ALA A O 1
ATOM 756 N N . ALA A 1 99 ? -4.787 -11.181 5.799 1.00 93.62 99 ALA A N 1
ATOM 757 C CA . ALA A 1 99 ? -3.329 -11.234 5.797 1.00 93.62 99 ALA A CA 1
ATOM 758 C C . ALA A 1 99 ? -2.805 -12.594 5.316 1.00 93.62 99 ALA A C 1
ATOM 760 O O . ALA A 1 99 ? -1.902 -12.636 4.485 1.00 93.62 99 ALA A O 1
ATOM 761 N N . THR A 1 100 ? -3.388 -13.704 5.777 1.00 94.44 100 THR A N 1
ATOM 762 C CA . THR A 1 100 ? -3.003 -15.049 5.332 1.00 94.44 100 THR A CA 1
ATOM 763 C C . THR A 1 100 ? -3.231 -15.231 3.836 1.00 94.44 100 THR A C 1
ATOM 765 O O . THR A 1 100 ? -2.319 -15.667 3.136 1.00 94.44 100 THR A O 1
ATOM 768 N N . LEU A 1 101 ? -4.412 -14.868 3.328 1.00 93.69 101 LEU A N 1
ATOM 769 C CA . LEU A 1 101 ? -4.721 -14.966 1.900 1.00 93.69 101 LEU A CA 1
ATOM 770 C C . LEU A 1 101 ? -3.743 -14.140 1.060 1.00 93.69 101 LEU A C 1
ATOM 772 O O . LEU A 1 101 ? -3.226 -14.631 0.057 1.00 93.69 101 LEU A O 1
ATOM 776 N N . TRP A 1 102 ? -3.430 -12.921 1.503 1.00 90.38 102 TRP A N 1
ATOM 777 C CA . TRP A 1 102 ? -2.491 -12.056 0.801 1.00 90.38 102 TRP A CA 1
ATOM 778 C C . TRP A 1 102 ? -1.057 -12.567 0.850 1.00 90.38 102 TRP A C 1
ATOM 780 O O . TRP A 1 102 ? -0.390 -12.569 -0.178 1.00 90.38 102 TRP A O 1
ATOM 790 N N . VAL A 1 103 ? -0.586 -13.076 1.990 1.00 89.31 103 VAL A N 1
ATOM 791 C CA . VAL A 1 103 ? 0.745 -13.693 2.090 1.00 89.31 103 VAL A CA 1
ATOM 792 C C . VAL A 1 103 ? 0.855 -14.901 1.160 1.00 89.31 103 VAL A C 1
ATOM 794 O O . VAL A 1 103 ? 1.844 -15.025 0.438 1.00 89.31 103 VAL A O 1
ATOM 797 N N . LEU A 1 104 ? -0.161 -15.769 1.126 1.00 91.31 104 LEU A N 1
ATOM 798 C CA . LEU A 1 104 ? -0.189 -16.924 0.226 1.00 91.31 104 LEU A CA 1
ATOM 799 C C . LEU A 1 104 ? -0.168 -16.496 -1.245 1.00 91.31 104 LEU A C 1
ATOM 801 O O . LEU A 1 104 ? 0.608 -17.045 -2.030 1.00 91.31 104 LEU A O 1
ATOM 805 N N . PHE A 1 105 ? -0.959 -15.485 -1.606 1.00 85.50 105 PHE A N 1
ATOM 806 C CA . PHE A 1 105 ? -0.958 -14.906 -2.947 1.00 85.50 105 PHE A CA 1
ATOM 807 C C . PHE A 1 105 ? 0.415 -14.326 -3.321 1.00 85.50 105 PHE A C 1
ATOM 809 O O . PHE A 1 105 ? 0.947 -14.637 -4.384 1.00 85.50 105 PHE A O 1
ATOM 816 N N . SER A 1 106 ? 1.040 -13.551 -2.434 1.00 83.19 106 SER A N 1
ATOM 817 C CA . SER A 1 106 ? 2.363 -12.965 -2.671 1.00 83.19 106 SER A CA 1
ATOM 818 C C . SER A 1 106 ? 3.441 -14.031 -2.847 1.00 83.19 106 SER A C 1
ATOM 820 O O . SER A 1 106 ? 4.259 -13.939 -3.762 1.00 83.19 106 SER A O 1
ATOM 822 N N . ILE A 1 107 ? 3.427 -15.079 -2.015 1.00 86.75 107 ILE A N 1
ATOM 823 C CA . ILE A 1 107 ? 4.334 -16.226 -2.158 1.00 86.75 107 ILE A CA 1
ATOM 824 C C . ILE A 1 107 ? 4.129 -16.896 -3.516 1.00 86.75 107 ILE A C 1
ATOM 826 O O . ILE A 1 107 ? 5.110 -17.202 -4.193 1.00 86.75 107 ILE A O 1
ATOM 830 N N . PHE A 1 108 ? 2.879 -17.110 -3.924 1.00 86.50 108 PHE A N 1
ATOM 831 C CA . PHE A 1 108 ? 2.555 -17.699 -5.219 1.00 86.50 108 PHE A CA 1
ATOM 832 C C . PHE A 1 108 ? 3.102 -16.856 -6.380 1.00 86.50 108 PHE A C 1
ATOM 834 O O . PHE A 1 108 ? 3.810 -17.388 -7.233 1.00 86.50 108 PHE A O 1
ATOM 841 N N . VAL A 1 109 ? 2.873 -15.539 -6.369 1.00 80.50 109 VAL A N 1
ATOM 842 C CA . VAL A 1 109 ? 3.372 -14.613 -7.401 1.00 80.50 109 VAL A CA 1
ATOM 843 C C . VAL A 1 109 ? 4.902 -14.611 -7.466 1.00 80.50 109 VAL A C 1
ATOM 845 O O . VAL A 1 109 ? 5.474 -14.678 -8.552 1.00 80.50 109 VAL A O 1
ATOM 848 N N . VAL A 1 110 ? 5.580 -14.572 -6.315 1.00 82.69 110 VAL A N 1
ATOM 849 C CA . VAL A 1 110 ? 7.052 -14.588 -6.249 1.00 82.69 110 VAL A CA 1
ATOM 850 C C . VAL A 1 110 ? 7.633 -15.932 -6.691 1.00 82.69 110 VAL A C 1
ATOM 852 O O . VAL A 1 110 ? 8.732 -15.975 -7.238 1.00 82.69 110 VAL A O 1
ATOM 855 N N . ARG A 1 111 ? 6.937 -17.046 -6.445 1.00 84.81 111 ARG A N 1
ATOM 856 C CA . ARG A 1 111 ? 7.362 -18.364 -6.936 1.00 84.81 111 ARG A CA 1
ATOM 857 C C . ARG A 1 111 ? 7.206 -18.460 -8.448 1.00 84.81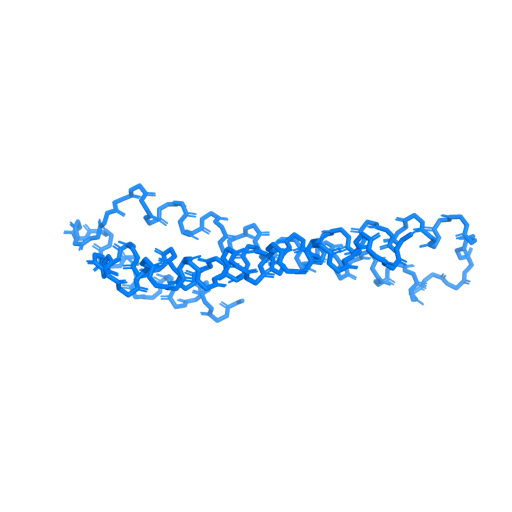 111 ARG A C 1
ATOM 859 O O . ARG A 1 111 ? 8.172 -18.805 -9.114 1.00 84.81 111 ARG A O 1
ATOM 866 N N . GLN A 1 112 ? 6.052 -18.065 -8.979 1.00 80.69 112 GLN A N 1
ATOM 867 C CA . GLN A 1 112 ? 5.816 -18.063 -10.422 1.00 80.69 112 GLN A CA 1
ATOM 868 C C . GLN A 1 112 ? 6.797 -17.160 -11.171 1.00 80.69 112 GLN A C 1
ATOM 870 O O . GLN A 1 112 ? 7.333 -17.557 -12.198 1.00 80.69 112 GLN A O 1
ATOM 875 N N . SER A 1 113 ? 7.113 -15.970 -10.653 1.00 72.62 113 SER A N 1
ATOM 876 C CA . SER A 1 113 ? 8.058 -15.074 -11.333 1.00 72.62 113 SER A CA 1
ATOM 877 C C . SER A 1 113 ? 9.473 -15.652 -11.460 1.00 72.62 113 SER A C 1
ATOM 879 O O . SER A 1 113 ? 10.192 -15.285 -12.385 1.00 72.62 113 SER A O 1
ATOM 881 N N . LYS A 1 114 ? 9.865 -16.579 -10.575 1.00 71.31 114 LYS A N 1
ATOM 882 C CA . LYS A 1 114 ? 11.134 -17.316 -10.672 1.00 71.31 114 LYS A CA 1
ATOM 883 C C . LYS A 1 114 ? 11.106 -18.437 -11.709 1.00 71.31 114 LYS A C 1
ATOM 885 O O . LYS A 1 114 ? 12.167 -18.827 -12.169 1.00 71.31 114 LYS A O 1
ATOM 890 N N . GLU A 1 115 ? 9.931 -18.955 -12.057 1.00 68.81 115 GLU A N 1
ATOM 891 C CA . GLU A 1 115 ? 9.775 -20.003 -13.077 1.00 68.81 115 GLU A CA 1
ATOM 892 C C . GLU A 1 115 ? 9.803 -19.433 -14.508 1.00 68.81 115 GLU A C 1
ATOM 894 O O . GLU A 1 115 ? 10.103 -20.161 -15.449 1.00 68.81 115 GLU A O 1
ATOM 899 N N . PHE A 1 116 ? 9.537 -18.131 -14.675 1.00 52.38 116 PHE A N 1
ATOM 900 C CA . PHE A 1 116 ? 9.543 -17.434 -15.971 1.00 52.38 116 PHE A CA 1
ATOM 901 C C . PHE A 1 116 ? 10.789 -16.563 -16.231 1.00 52.38 116 PHE A C 1
ATOM 903 O O . PHE A 1 116 ? 10.863 -15.924 -17.284 1.00 52.38 116 PHE A O 1
ATOM 910 N N . SER A 1 117 ? 11.733 -16.492 -15.284 1.00 49.19 117 SER A N 1
ATOM 911 C CA . SER A 1 117 ? 12.990 -15.730 -15.403 1.00 49.19 117 SER A CA 1
ATOM 912 C C . SER A 1 117 ? 14.164 -16.613 -15.794 1.00 49.19 117 SER A C 1
ATOM 914 O O . SER A 1 117 ? 15.120 -16.011 -16.339 1.00 49.19 117 SER A O 1
#

pLDDT: mean 90.9, std 7.69, range [49.19, 97.62]

Mean predicted aligned error: 4.55 Å

Radius of gyration: 17.57 Å; Cα contacts (8 Å, |Δi|>4): 97; chains: 1; bounding box: 33×32×50 Å

Sequence (117 aa):
MAVFTFLLFFFIPRFQQGSIDAILYQITLSVVVSTIFSFVFSGLSYYGIVSVSKMSVARKRSNQKKGDTLFVLGLMLAASEPALILFTIGQTLVGGLAATLWVLFSIFVVRQSKEFS

Foldseek 3Di:
DVLLVCCVVPVVVCVVVVQWDVVLSVVLNVLLVLLVVLQVLLVVLVCCLVVDPPDDPVSNVVSNVSSVVSNLSSVLSVQLNVLSVCVRNVVPVVSVVSVVVSVVVNVVVVVVVVVVD

Solvent-accessible surface area (backbone atoms only — not comparable to full-atom values): 6068 Å² total; per-residue (Å²): 106,70,67,56,53,48,44,59,71,64,40,46,63,35,48,78,68,64,74,33,50,68,66,45,43,53,51,40,53,49,42,51,52,50,18,52,52,23,42,51,53,13,49,52,27,49,46,55,53,71,74,39,86,86,61,51,70,70,57,41,53,50,31,46,55,51,16,52,52,27,38,53,52,16,50,55,39,54,60,46,44,64,21,39,52,28,44,21,70,67,38,52,71,64,14,47,53,44,43,52,54,44,52,53,49,52,52,49,54,59,52,52,55,63,76,77,107

Secondary structure (DSSP, 8-state):
-HHHHHIIIIIHHHHHTT-S-HHHHHHHHHHHHHHHHHHHHHHHHHHHHHH-TT--HHHHHHHHHHHHHHHHHHHHHHHHHHHHHHHHTT-HHHHHHHHHHHHHHHHHHHHHHHH--